Protein AF-A0A2V4VD46-F1 (afdb_monomer_lite)

Organism: Paenibacillus barcinonensis (NCBI:txid198119)

Sequence (93 aa):
MGWSIDLISDRKITEEEVDKLVSNLPQEMSFALGNSKQPWGWSTAVDVVIKDEYAIWLSGSYGMSGAIAEKFAIHMKDELEKIGHTIYLVDRR

pLDDT: mean 84.41, std 8.98, range [56.94, 93.56]

Secondary structure (DSSP, 8-state):
-EEEEEEEESSPPPHHHHHHHHHT--GGGS-TT--EEETTEEESSSEEEEEETTEEEEEEETTS-HHHHHHHHHHHHHHHHHTT--EEEEE--

Structure (mmCIF, N/CA/C/O backbone):
data_AF-A0A2V4VD46-F1
#
_entry.id   AF-A0A2V4VD46-F1
#
loop_
_atom_site.group_PDB
_atom_site.id
_atom_site.type_symbol
_atom_site.label_atom_id
_atom_site.label_alt_id
_atom_site.label_comp_id
_atom_site.label_asym_id
_atom_site.label_entity_id
_atom_site.label_seq_id
_atom_site.pdbx_PDB_ins_code
_atom_site.Cartn_x
_atom_site.Cartn_y
_atom_site.Cartn_z
_atom_site.occupancy
_atom_site.B_iso_or_equiv
_atom_site.auth_seq_id
_atom_site.auth_comp_id
_atom_site.auth_asym_id
_atom_site.auth_atom_id
_atom_site.pdbx_PDB_model_num
ATOM 1 N N . MET A 1 1 ? -3.805 2.474 -21.362 1.00 56.94 1 MET A N 1
ATOM 2 C CA . MET A 1 1 ? -4.253 1.302 -20.582 1.00 56.94 1 MET A CA 1
ATOM 3 C C . MET A 1 1 ? -3.222 1.085 -19.480 1.00 56.94 1 MET A C 1
ATOM 5 O O . MET A 1 1 ? -2.064 1.407 -19.718 1.00 56.94 1 MET A O 1
ATOM 9 N N . GLY A 1 2 ? -3.631 0.695 -18.279 1.00 72.50 2 GLY A N 1
ATOM 10 C CA . GLY A 1 2 ? -2.760 0.517 -17.111 1.00 72.50 2 GLY A CA 1
ATOM 11 C C . GLY A 1 2 ? -3.128 -0.775 -16.393 1.00 72.50 2 GLY A C 1
ATOM 12 O O . GLY A 1 2 ? -3.989 -1.507 -16.874 1.00 72.50 2 GLY A O 1
ATOM 13 N N . TRP A 1 3 ? -2.490 -1.057 -15.266 1.00 83.19 3 TRP A N 1
ATOM 14 C CA . TRP A 1 3 ? -2.845 -2.193 -14.417 1.00 83.19 3 TRP A CA 1
ATOM 15 C C . TRP A 1 3 ? -3.484 -1.696 -13.125 1.00 83.19 3 TRP A C 1
ATOM 17 O O . TRP A 1 3 ? -3.246 -0.561 -12.702 1.00 83.19 3 TRP A O 1
ATOM 27 N N . SER A 1 4 ? -4.283 -2.556 -12.495 1.00 87.25 4 SER A N 1
ATOM 28 C CA . SER A 1 4 ? -4.777 -2.278 -11.157 1.00 87.25 4 SER A CA 1
ATOM 29 C C . SER A 1 4 ? -5.048 -3.531 -10.343 1.00 87.25 4 SER A C 1
ATOM 31 O O . SER A 1 4 ? -5.572 -4.509 -10.876 1.00 87.25 4 SER A O 1
ATOM 33 N N . ILE A 1 5 ? -4.727 -3.466 -9.055 1.00 89.69 5 ILE A N 1
ATOM 34 C CA . ILE A 1 5 ? -4.868 -4.554 -8.088 1.00 89.69 5 ILE A CA 1
ATOM 35 C C . ILE A 1 5 ? -5.596 -4.003 -6.863 1.00 89.69 5 ILE A C 1
ATOM 37 O O . ILE A 1 5 ? -5.221 -2.952 -6.349 1.00 89.69 5 ILE A O 1
ATOM 41 N N . ASP A 1 6 ? -6.611 -4.712 -6.379 1.00 91.56 6 ASP A N 1
ATOM 42 C CA . ASP A 1 6 ? -7.186 -4.436 -5.065 1.00 91.56 6 ASP A CA 1
ATOM 43 C C . ASP A 1 6 ? -6.501 -5.298 -3.995 1.00 91.56 6 ASP A C 1
ATOM 45 O O . ASP A 1 6 ? -6.338 -6.510 -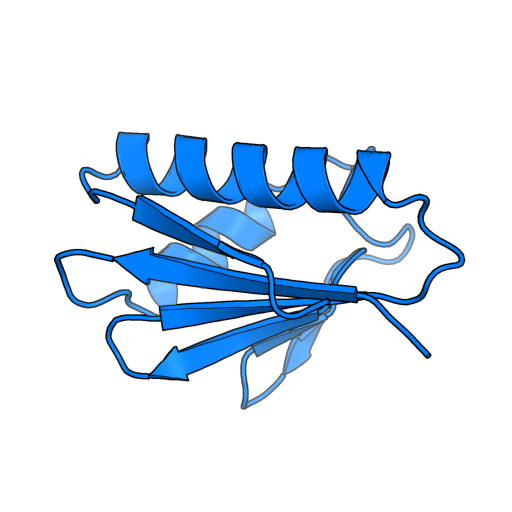4.161 1.00 91.56 6 ASP A O 1
ATOM 49 N N . LEU A 1 7 ? -6.150 -4.673 -2.875 1.00 91.81 7 LEU A N 1
ATOM 50 C CA . LEU A 1 7 ? -5.794 -5.311 -1.612 1.00 91.81 7 LEU A CA 1
ATOM 51 C C . LEU A 1 7 ? -7.026 -5.250 -0.707 1.00 91.81 7 LEU A C 1
ATOM 53 O O . LEU A 1 7 ? -7.387 -4.173 -0.232 1.00 91.81 7 LEU A O 1
ATOM 57 N N . ILE A 1 8 ? -7.672 -6.388 -0.472 1.00 93.06 8 ILE A N 1
ATOM 58 C CA . ILE A 1 8 ? -8.853 -6.484 0.392 1.00 93.06 8 ILE A CA 1
ATOM 59 C C . ILE A 1 8 ? -8.415 -7.003 1.759 1.00 93.06 8 ILE A C 1
ATOM 61 O O . ILE A 1 8 ? -7.812 -8.071 1.840 1.00 93.06 8 ILE A O 1
ATOM 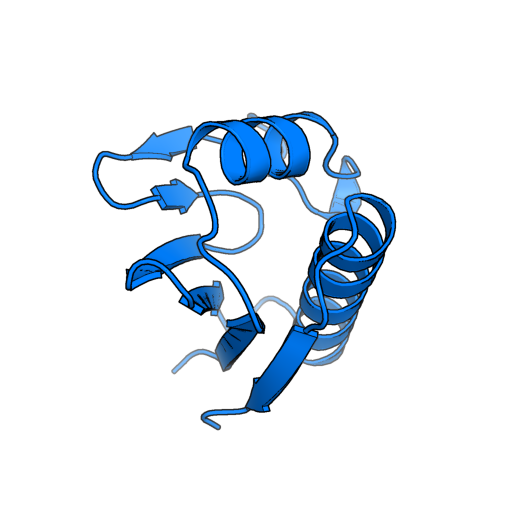65 N N . SER A 1 9 ? -8.730 -6.272 2.824 1.00 93.06 9 SER A N 1
ATOM 66 C CA . SER A 1 9 ? -8.424 -6.651 4.203 1.00 93.06 9 SER A CA 1
ATOM 67 C C . SER A 1 9 ? -9.636 -7.235 4.929 1.00 93.06 9 SER A C 1
ATOM 69 O O . SER A 1 9 ? -10.780 -6.865 4.683 1.00 93.06 9 SER A O 1
ATOM 71 N N . ASP A 1 10 ? -9.360 -8.133 5.875 1.00 93.50 10 ASP A N 1
ATOM 72 C CA . ASP A 1 10 ? -10.299 -8.626 6.889 1.00 93.50 10 ASP A CA 1
ATOM 73 C C . ASP A 1 10 ? -10.814 -7.545 7.858 1.00 93.50 10 ASP A C 1
ATOM 75 O O . ASP A 1 10 ? -11.839 -7.746 8.510 1.00 93.50 10 ASP A O 1
ATOM 79 N N . ARG A 1 11 ? -10.108 -6.416 7.987 1.00 91.19 11 ARG A N 1
ATOM 80 C CA . ARG A 1 11 ? -10.418 -5.345 8.941 1.00 91.19 11 ARG A CA 1
ATOM 81 C C . ARG A 1 11 ? -10.260 -3.968 8.317 1.00 91.19 11 ARG A C 1
ATOM 83 O O . ARG A 1 11 ? -9.722 -3.819 7.22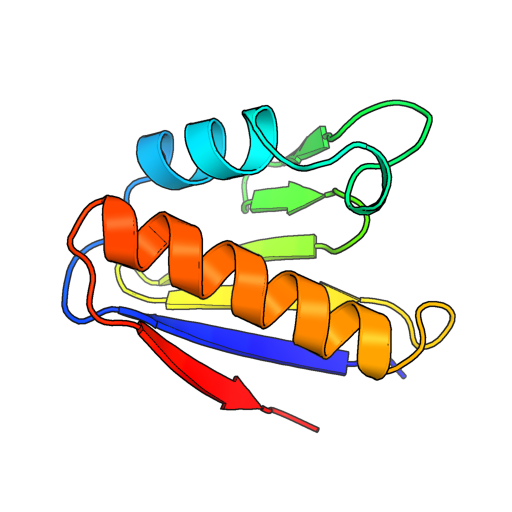2 1.00 91.19 11 ARG A O 1
ATOM 90 N N . LYS A 1 12 ? -10.723 -2.958 9.053 1.00 92.06 12 LYS A N 1
ATOM 91 C CA . LYS A 1 12 ? -10.624 -1.571 8.621 1.00 92.06 12 LYS A CA 1
ATOM 92 C C . LYS A 1 12 ? -9.160 -1.157 8.478 1.00 92.06 12 LYS A C 1
ATOM 94 O O . LYS A 1 12 ? -8.391 -1.315 9.419 1.00 92.06 12 LYS A O 1
ATOM 99 N N . ILE A 1 13 ? -8.820 -0.619 7.315 1.00 89.75 13 ILE A N 1
ATOM 100 C CA . ILE A 1 13 ? -7.545 0.013 7.003 1.00 89.75 13 ILE A CA 1
ATOM 101 C C . ILE A 1 13 ? -7.694 1.501 7.310 1.00 89.75 13 ILE A C 1
ATOM 103 O O . ILE A 1 13 ? -8.582 2.182 6.790 1.00 89.75 13 ILE A O 1
ATOM 107 N N . THR A 1 14 ? -6.839 2.007 8.184 1.00 90.06 14 THR A N 1
ATOM 108 C CA . THR A 1 14 ? -6.808 3.418 8.563 1.00 90.06 14 THR A CA 1
ATOM 109 C C . THR A 1 14 ? -5.884 4.214 7.646 1.00 90.06 14 THR A C 1
ATOM 111 O O . THR A 1 14 ? -4.906 3.694 7.107 1.00 90.06 14 THR A O 1
ATOM 114 N N . GLU A 1 15 ? -6.154 5.513 7.497 1.00 87.62 15 GLU A N 1
ATOM 115 C CA . GLU A 1 15 ? -5.239 6.405 6.773 1.00 87.62 15 GLU A CA 1
ATOM 116 C C . GLU A 1 15 ? -3.841 6.426 7.401 1.00 87.62 15 GLU A C 1
ATOM 118 O O . GLU A 1 15 ? -2.852 6.488 6.681 1.00 87.62 15 GLU A O 1
ATOM 123 N N . GLU A 1 16 ? -3.742 6.316 8.727 1.00 89.19 16 GLU A N 1
ATOM 124 C CA . GLU A 1 16 ? -2.463 6.309 9.443 1.00 89.19 16 GLU A CA 1
ATOM 125 C C . GLU A 1 16 ? -1.602 5.085 9.103 1.00 89.19 16 GLU A C 1
ATOM 127 O O . GLU A 1 16 ? -0.376 5.190 9.024 1.00 89.19 16 GLU A O 1
ATOM 132 N N . GLU A 1 17 ? -2.222 3.920 8.897 1.00 89.62 17 GLU A N 1
ATOM 133 C CA . GLU A 1 17 ? -1.523 2.710 8.452 1.00 89.62 17 GLU A CA 1
ATOM 134 C C . GLU A 1 17 ? -0.985 2.890 7.034 1.00 89.62 17 GLU A C 1
ATOM 136 O O . GLU A 1 17 ? 0.187 2.608 6.782 1.00 89.62 17 GLU A O 1
ATOM 141 N N . VAL A 1 18 ? -1.801 3.435 6.128 1.00 89.06 18 VAL A N 1
ATOM 142 C CA . VAL A 1 18 ? -1.388 3.713 4.744 1.00 89.06 18 VAL A CA 1
ATOM 143 C C . VAL A 1 18 ? -0.291 4.775 4.693 1.00 89.06 18 VAL A C 1
ATOM 145 O O . VAL A 1 18 ? 0.690 4.604 3.973 1.00 89.06 18 VAL A O 1
ATOM 148 N N . ASP A 1 19 ? -0.391 5.831 5.497 1.00 90.00 19 ASP A N 1
ATOM 149 C CA . ASP A 1 19 ? 0.636 6.869 5.594 1.00 90.00 19 ASP A CA 1
ATOM 150 C C . ASP A 1 19 ? 1.977 6.290 6.062 1.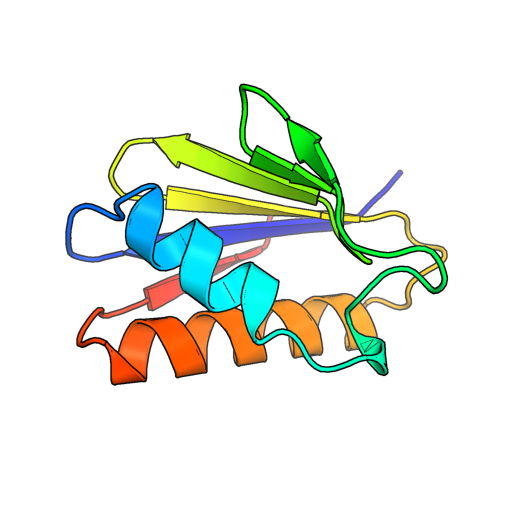00 90.00 19 ASP A C 1
ATOM 152 O O . ASP A 1 19 ? 3.027 6.619 5.502 1.00 90.00 19 ASP A O 1
ATOM 156 N N . LYS A 1 20 ? 1.961 5.399 7.064 1.00 89.00 20 LYS A N 1
ATOM 157 C CA . LYS A 1 20 ? 3.171 4.712 7.543 1.00 89.00 20 LYS A CA 1
ATOM 158 C C . LYS A 1 20 ? 3.759 3.788 6.485 1.00 89.00 20 LYS A C 1
ATOM 160 O O . LYS A 1 20 ? 4.975 3.787 6.309 1.00 89.00 20 LYS A O 1
ATOM 165 N N . LEU A 1 21 ? 2.916 3.033 5.782 1.00 88.50 21 LEU A N 1
ATOM 166 C CA . LEU A 1 21 ? 3.338 2.162 4.685 1.00 88.50 21 LEU A CA 1
ATOM 167 C C . LEU A 1 21 ? 4.050 2.965 3.601 1.00 88.50 21 LEU A C 1
ATOM 169 O O . LEU A 1 21 ? 5.190 2.669 3.255 1.00 88.50 21 LEU A O 1
ATOM 173 N N . VAL A 1 22 ? 3.413 4.037 3.128 1.00 88.25 22 VAL A N 1
ATOM 174 C CA . VAL A 1 22 ? 3.953 4.881 2.059 1.00 88.25 22 VAL A CA 1
ATOM 175 C C . VAL A 1 22 ? 5.219 5.624 2.492 1.00 88.25 22 VAL A C 1
ATOM 177 O O . VAL A 1 22 ? 6.138 5.788 1.688 1.00 88.25 22 VAL A O 1
ATOM 180 N N . SER A 1 23 ? 5.308 6.034 3.759 1.00 85.31 23 SER A N 1
ATOM 181 C CA . SER A 1 23 ? 6.508 6.678 4.312 1.00 85.31 23 SER A CA 1
ATOM 182 C C . SER A 1 23 ? 7.708 5.732 4.410 1.00 85.31 23 SER A C 1
ATOM 184 O O . SER A 1 23 ? 8.847 6.192 4.379 1.00 85.31 23 SER A O 1
ATOM 186 N N . ASN A 1 24 ? 7.459 4.425 4.513 1.00 85.81 24 ASN A N 1
ATOM 187 C CA . ASN A 1 24 ? 8.485 3.389 4.620 1.00 85.81 24 ASN A CA 1
ATOM 188 C C . ASN A 1 24 ? 8.742 2.657 3.295 1.00 85.81 24 ASN A C 1
ATOM 190 O O . ASN A 1 24 ? 9.472 1.663 3.285 1.00 85.81 24 ASN A O 1
ATOM 194 N N . LEU A 1 25 ? 8.167 3.128 2.182 1.00 86.62 25 LEU A N 1
ATOM 195 C CA . LEU A 1 25 ? 8.376 2.490 0.889 1.00 86.62 25 LEU A CA 1
ATOM 196 C C . LEU A 1 25 ? 9.862 2.507 0.503 1.00 86.62 25 LEU A C 1
ATOM 198 O O . LEU A 1 25 ? 10.525 3.545 0.612 1.00 86.62 25 LEU A O 1
ATOM 202 N N . PRO A 1 26 ? 10.384 1.391 -0.032 1.00 84.94 26 PRO A N 1
ATOM 203 C CA . PRO A 1 26 ? 11.694 1.369 -0.655 1.00 84.94 26 PRO A CA 1
ATOM 204 C C . PRO A 1 26 ? 11.814 2.464 -1.719 1.00 84.94 26 PRO A C 1
ATOM 206 O O . PRO A 1 26 ? 10.855 2.779 -2.429 1.00 84.94 26 PRO A O 1
ATOM 209 N N . GLN A 1 27 ? 13.013 3.020 -1.882 1.00 81.38 27 GLN A N 1
ATOM 210 C CA . GLN A 1 27 ? 13.241 4.102 -2.844 1.00 81.38 27 GLN A CA 1
ATOM 211 C C . GLN A 1 27 ? 12.939 3.678 -4.292 1.00 81.38 27 GLN A C 1
ATOM 213 O O . GLN A 1 27 ? 12.490 4.492 -5.088 1.00 81.38 27 GLN A O 1
ATOM 218 N N . GLU A 1 28 ? 13.117 2.395 -4.617 1.00 80.62 28 GLU A N 1
ATOM 219 C CA . GLU A 1 28 ? 12.749 1.803 -5.912 1.00 80.62 28 GLU A CA 1
ATOM 220 C C . GLU A 1 28 ? 11.232 1.766 -6.181 1.00 80.62 28 GLU A C 1
ATOM 222 O O . GLU A 1 28 ? 10.815 1.646 -7.331 1.00 80.62 28 GLU A O 1
ATOM 227 N N . MET A 1 29 ? 10.414 1.886 -5.132 1.00 81.25 29 MET A N 1
ATOM 228 C CA . MET A 1 29 ? 8.948 1.929 -5.173 1.00 81.25 29 MET A CA 1
ATOM 229 C C . MET A 1 29 ? 8.399 3.343 -4.923 1.00 81.25 29 MET A C 1
ATOM 231 O O . MET A 1 29 ? 7.190 3.548 -4.853 1.00 81.25 29 MET A O 1
ATOM 235 N N . SER A 1 30 ? 9.280 4.334 -4.803 1.00 82.31 30 SER A N 1
ATOM 236 C CA . SER A 1 30 ? 8.921 5.736 -4.604 1.00 82.31 30 SER A CA 1
ATOM 237 C C . SER A 1 30 ? 9.301 6.560 -5.829 1.00 82.31 30 SER A C 1
ATOM 239 O O . SER A 1 30 ? 10.202 6.203 -6.591 1.00 82.31 30 SER A O 1
ATOM 241 N N . PHE A 1 31 ? 8.640 7.700 -6.032 1.00 76.50 31 PHE A N 1
ATOM 242 C CA . PHE A 1 31 ? 9.116 8.644 -7.040 1.00 76.50 31 PHE A CA 1
ATOM 243 C C . PHE A 1 31 ? 10.472 9.229 -6.636 1.00 76.50 31 PHE A C 1
ATOM 245 O O . P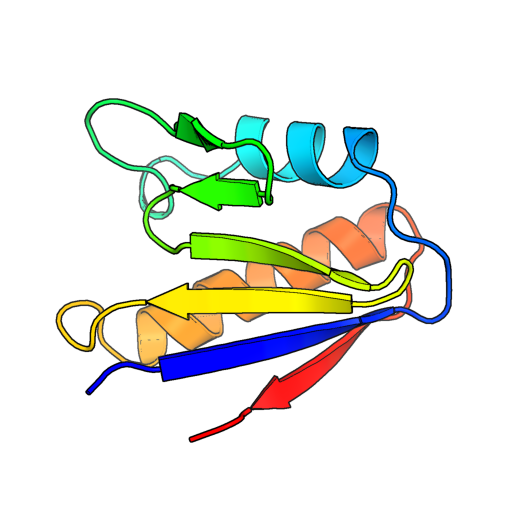HE A 1 31 ? 10.724 9.503 -5.463 1.00 76.50 31 PHE A O 1
ATOM 252 N N . ALA A 1 32 ? 11.318 9.521 -7.627 1.00 69.12 32 ALA A N 1
ATOM 253 C CA . ALA A 1 32 ? 12.621 10.155 -7.403 1.00 69.12 32 ALA A CA 1
ATOM 254 C C . ALA A 1 32 ? 12.524 11.519 -6.688 1.00 69.12 32 ALA A C 1
ATOM 256 O O . ALA A 1 32 ? 13.472 11.936 -6.030 1.00 69.12 32 ALA A O 1
ATOM 257 N N . LEU A 1 33 ? 11.380 12.202 -6.813 1.00 67.94 33 LEU A N 1
ATOM 258 C CA . LEU A 1 33 ? 11.090 13.492 -6.176 1.00 67.94 33 LEU A CA 1
ATOM 259 C C . LEU A 1 33 ? 10.232 13.365 -4.902 1.00 67.94 33 LEU A C 1
ATOM 261 O O . LEU A 1 33 ? 9.854 14.381 -4.324 1.00 67.94 33 LEU A O 1
ATOM 265 N N . GLY A 1 34 ? 9.955 12.139 -4.454 1.00 73.44 34 GLY A N 1
ATOM 266 C CA . GLY A 1 34 ? 9.147 11.849 -3.273 1.00 73.44 34 GLY A CA 1
ATOM 267 C C . GLY A 1 34 ? 7.681 11.534 -3.577 1.00 73.44 34 GLY A C 1
ATOM 268 O O . GLY A 1 34 ? 7.154 11.834 -4.648 1.00 73.44 34 GLY A O 1
ATOM 269 N N . ASN A 1 35 ? 7.033 10.902 -2.601 1.00 85.94 35 ASN A N 1
ATOM 270 C CA . ASN A 1 35 ? 5.633 10.491 -2.662 1.00 85.94 35 ASN A CA 1
ATOM 271 C C . ASN A 1 35 ? 4.716 11.677 -2.319 1.00 85.94 35 ASN A C 1
ATOM 273 O O . ASN A 1 35 ? 5.034 12.484 -1.446 1.00 85.94 35 ASN A O 1
ATOM 277 N N . SER A 1 36 ? 3.571 11.787 -2.991 1.00 86.69 36 SER A N 1
ATOM 278 C CA . SER A 1 36 ? 2.621 12.889 -2.803 1.00 86.69 36 SER A CA 1
ATOM 279 C C . SER A 1 36 ? 1.303 12.385 -2.225 1.00 86.69 36 SER A C 1
ATOM 281 O O . SER A 1 36 ? 0.634 11.561 -2.845 1.00 86.69 36 SER A O 1
ATOM 283 N N . LYS A 1 37 ? 0.903 12.906 -1.058 1.00 89.81 37 LYS A N 1
ATOM 284 C CA . LYS A 1 37 ? -0.420 12.641 -0.478 1.00 89.81 37 LYS A CA 1
ATOM 285 C C . LYS A 1 37 ? -1.481 13.516 -1.154 1.00 89.81 37 LYS A C 1
ATOM 287 O O . LYS A 1 37 ? -1.314 14.728 -1.277 1.00 89.81 37 LYS A O 1
ATOM 292 N N . GLN A 1 38 ? -2.569 12.889 -1.574 1.00 85.69 38 GLN A N 1
ATOM 293 C CA . GLN A 1 38 ? -3.765 13.468 -2.184 1.00 85.69 38 GLN A CA 1
ATOM 294 C C . GLN A 1 38 ? -4.986 13.193 -1.281 1.00 85.69 38 GLN A C 1
ATOM 296 O O . GLN A 1 38 ? -4.942 12.270 -0.467 1.00 85.69 38 GLN A O 1
ATOM 301 N N . PRO A 1 39 ? -6.109 13.925 -1.422 1.00 82.94 39 PRO A N 1
ATOM 302 C CA . PRO A 1 39 ? -7.308 13.700 -0.602 1.00 82.94 39 PRO A CA 1
ATOM 303 C C . PRO A 1 39 ? -7.910 12.290 -0.700 1.00 82.94 39 PRO A C 1
ATOM 305 O O . PRO A 1 39 ? -8.656 11.882 0.179 1.00 82.94 39 PRO A O 1
ATOM 308 N N . TRP A 1 40 ? -7.616 11.564 -1.779 1.00 78.94 40 TRP A N 1
ATOM 309 C CA . TRP A 1 40 ? -8.115 10.211 -2.038 1.00 78.94 40 TRP A CA 1
ATOM 310 C C . TRP A 1 40 ? -7.045 9.119 -1.867 1.00 78.94 40 TRP A C 1
ATOM 312 O O . TRP A 1 40 ? -7.342 7.945 -2.074 1.00 78.94 40 TRP A O 1
ATOM 322 N N . GLY A 1 41 ? -5.795 9.463 -1.532 1.00 87.69 41 GLY A N 1
ATOM 323 C CA . GLY A 1 41 ? -4.722 8.471 -1.439 1.00 87.69 41 GLY A CA 1
ATOM 324 C C . GLY A 1 41 ? -3.316 9.037 -1.608 1.00 87.69 41 GLY A C 1
ATOM 325 O O . GLY A 1 41 ? -3.069 10.213 -1.379 1.00 87.69 41 GLY A O 1
ATOM 326 N N . TRP A 1 42 ? -2.381 8.198 -2.034 1.00 90.25 42 TRP A N 1
ATOM 327 C CA . TRP A 1 42 ? -0.991 8.552 -2.285 1.00 90.25 42 TRP A CA 1
ATOM 328 C C . TRP A 1 42 ? -0.617 8.301 -3.737 1.00 90.25 42 TRP A C 1
ATOM 330 O O . TRP A 1 42 ? -0.908 7.244 -4.285 1.00 90.25 42 TRP A O 1
ATOM 340 N N . SER A 1 43 ? 0.086 9.252 -4.337 1.00 87.31 43 SER A N 1
ATOM 341 C CA . SER A 1 43 ? 0.778 9.050 -5.603 1.00 87.31 43 SER A CA 1
ATOM 342 C C . SER A 1 43 ? 2.252 8.781 -5.304 1.00 87.31 43 SER A C 1
ATOM 344 O O . SER A 1 43 ? 2.979 9.649 -4.810 1.00 87.31 43 SER A O 1
ATOM 346 N N . THR A 1 44 ? 2.662 7.538 -5.528 1.00 85.50 44 THR A N 1
ATOM 347 C CA . THR A 1 44 ? 4.037 7.032 -5.379 1.00 85.50 44 THR A CA 1
ATOM 348 C C . THR A 1 44 ? 4.503 6.523 -6.743 1.00 85.50 44 THR A C 1
ATOM 350 O O . THR A 1 44 ? 3.919 6.919 -7.746 1.00 85.50 44 THR A O 1
ATOM 353 N N . ALA A 1 45 ? 5.466 5.592 -6.836 1.00 81.56 45 ALA A N 1
ATOM 354 C CA . ALA A 1 45 ? 5.678 4.905 -8.116 1.00 81.56 45 ALA A CA 1
ATOM 355 C C . ALA A 1 45 ? 4.352 4.370 -8.694 1.00 81.56 45 ALA A C 1
ATOM 357 O O . ALA A 1 45 ? 4.164 4.410 -9.903 1.00 81.56 45 ALA A O 1
ATOM 358 N N . VAL A 1 46 ? 3.413 3.971 -7.830 1.00 84.88 46 VAL A N 1
ATOM 359 C CA . VAL A 1 46 ? 2.025 3.628 -8.171 1.00 84.88 46 VAL A CA 1
ATOM 360 C C . VAL A 1 46 ? 1.048 4.528 -7.410 1.00 84.88 46 VAL A C 1
ATOM 362 O O . VAL A 1 46 ? 1.373 5.059 -6.343 1.00 84.88 46 VAL A O 1
ATOM 365 N N . ASP A 1 47 ? -0.169 4.668 -7.921 1.00 87.38 47 ASP A N 1
ATOM 366 C CA . ASP A 1 47 ? -1.255 5.301 -7.182 1.00 87.38 47 ASP A CA 1
ATOM 367 C C . ASP A 1 47 ? -1.836 4.302 -6.173 1.00 87.38 47 ASP A C 1
ATOM 369 O O . ASP A 1 47 ? -2.223 3.190 -6.535 1.00 87.38 47 ASP A O 1
ATOM 373 N N . VAL A 1 48 ? -1.891 4.712 -4.909 1.00 90.38 48 VAL A N 1
ATOM 374 C CA . VAL A 1 48 ? -2.418 3.969 -3.761 1.00 90.38 48 VAL A CA 1
ATOM 375 C C . VAL A 1 48 ? -3.656 4.704 -3.267 1.00 90.38 48 VAL A C 1
ATOM 377 O O . VAL A 1 48 ? -3.552 5.795 -2.718 1.00 90.38 48 VAL A O 1
ATOM 380 N N . VAL A 1 49 ? -4.839 4.137 -3.455 1.00 90.75 49 VAL A N 1
ATOM 381 C CA . VAL A 1 49 ? -6.118 4.794 -3.149 1.00 90.75 49 VAL A CA 1
ATOM 382 C C . VAL A 1 49 ? -6.879 3.961 -2.136 1.00 90.75 49 VAL A C 1
ATOM 384 O O . VAL A 1 49 ? -7.066 2.765 -2.338 1.00 90.75 49 VAL A O 1
ATOM 387 N N . ILE A 1 50 ? -7.364 4.578 -1.063 1.00 88.62 50 ILE A N 1
ATOM 388 C CA . ILE A 1 50 ? -8.281 3.903 -0.139 1.00 88.62 50 ILE A CA 1
ATOM 389 C C . ILE A 1 50 ? -9.665 3.983 -0.774 1.00 88.62 50 ILE A C 1
ATOM 391 O O . ILE A 1 50 ? -10.243 5.062 -0.887 1.00 88.62 50 ILE A O 1
ATOM 395 N N . LYS A 1 51 ? -10.157 2.851 -1.274 1.00 83.25 51 LYS A N 1
ATOM 396 C CA . LYS A 1 51 ? -11.421 2.803 -2.018 1.00 83.25 51 LYS A CA 1
ATOM 397 C C . LYS A 1 51 ? -12.607 2.729 -1.070 1.00 83.25 51 LYS A C 1
ATOM 399 O O . LYS A 1 51 ? -13.579 3.451 -1.240 1.00 83.25 51 LYS A O 1
ATOM 404 N N . ASP A 1 52 ? -12.456 1.869 -0.071 1.00 82.00 52 ASP A N 1
ATOM 405 C CA . ASP A 1 52 ? -13.400 1.602 1.001 1.00 82.00 52 ASP A CA 1
ATOM 406 C C . ASP A 1 52 ? -12.606 1.388 2.292 1.00 82.00 52 ASP A C 1
ATOM 408 O O . ASP A 1 52 ? -11.395 1.165 2.259 1.00 82.00 52 ASP A O 1
ATOM 412 N N . GLU A 1 53 ? -13.292 1.363 3.435 1.00 86.94 53 GLU A N 1
ATOM 413 C CA . GLU A 1 53 ? -12.661 1.123 4.739 1.00 86.94 53 GLU A CA 1
ATOM 414 C C . GLU A 1 53 ? -11.867 -0.195 4.811 1.00 86.94 53 GLU A C 1
ATOM 416 O O . GLU A 1 53 ? -11.051 -0.347 5.706 1.00 86.94 53 GLU A O 1
ATOM 421 N N . TYR A 1 54 ? -12.069 -1.134 3.882 1.00 90.75 54 TYR A N 1
ATOM 422 C CA . TYR A 1 54 ? -11.459 -2.470 3.875 1.00 90.75 54 TYR A CA 1
ATOM 423 C C . TYR A 1 54 ? -10.624 -2.752 2.621 1.00 90.75 54 TYR A C 1
ATOM 425 O O . TYR A 1 54 ? -10.173 -3.882 2.435 1.00 90.75 54 TYR A O 1
ATOM 433 N N . ALA A 1 55 ? -10.456 -1.775 1.726 1.00 91.19 55 ALA A N 1
ATOM 434 C CA . ALA A 1 55 ? -9.827 -2.015 0.434 1.00 91.19 55 ALA A CA 1
ATOM 435 C C . ALA A 1 55 ? -8.901 -0.877 0.004 1.00 91.19 55 ALA A C 1
ATOM 437 O O . ALA A 1 55 ? -9.303 0.288 -0.063 1.00 91.19 55 ALA A O 1
ATOM 438 N N . ILE A 1 56 ? -7.681 -1.247 -0.383 1.00 91.25 56 ILE A N 1
ATOM 439 C CA . ILE A 1 56 ? -6.739 -0.362 -1.068 1.00 91.25 56 ILE A CA 1
ATOM 440 C C . ILE A 1 56 ? -6.710 -0.746 -2.542 1.00 91.25 56 ILE A C 1
ATOM 442 O O . ILE A 1 56 ? -6.489 -1.901 -2.894 1.00 91.25 56 ILE A O 1
ATOM 446 N N . TRP A 1 57 ? -6.893 0.238 -3.406 1.00 91.12 57 TRP A N 1
ATOM 447 C CA . TRP A 1 57 ? -6.712 0.117 -4.839 1.00 91.12 57 TRP A CA 1
ATOM 448 C C . TRP A 1 57 ? -5.318 0.607 -5.220 1.00 91.12 57 TRP A C 1
ATOM 450 O O . TRP A 1 57 ? -4.964 1.758 -4.972 1.00 91.12 57 TRP A O 1
ATOM 460 N N . LEU A 1 58 ? -4.534 -0.278 -5.825 1.00 89.75 58 LEU A N 1
ATOM 461 C CA . LEU A 1 58 ? -3.250 0.038 -6.430 1.00 89.75 58 LEU A CA 1
ATOM 462 C C . LEU A 1 58 ? -3.433 0.170 -7.936 1.00 89.75 58 LEU A C 1
ATOM 464 O O . LEU A 1 58 ? -4.024 -0.715 -8.559 1.00 89.75 58 LEU A O 1
ATOM 468 N N . SER A 1 59 ? -2.900 1.227 -8.540 1.00 87.75 59 SER A N 1
ATOM 469 C CA . SER A 1 59 ? -2.906 1.370 -9.997 1.00 87.75 59 SER A CA 1
ATOM 470 C C . SER A 1 59 ? -1.638 2.012 -10.539 1.00 87.75 59 SER A C 1
ATOM 472 O O . SER A 1 59 ? -0.978 2.799 -9.866 1.00 87.75 59 SER A O 1
ATOM 474 N N . GLY A 1 60 ? -1.281 1.667 -11.773 1.00 81.56 60 GLY A N 1
ATOM 475 C CA . GLY A 1 60 ? -0.083 2.199 -12.410 1.00 81.56 60 GLY A CA 1
ATOM 476 C C . GLY A 1 60 ? -0.122 2.122 -13.932 1.00 81.56 60 GLY A C 1
ATOM 477 O O . GLY A 1 60 ? -0.933 1.417 -14.540 1.00 81.56 60 GLY A O 1
ATOM 478 N N . SER A 1 61 ? 0.783 2.863 -14.574 1.00 73.12 61 SER A N 1
ATOM 479 C CA . SER A 1 61 ? 0.956 2.804 -16.030 1.00 73.12 61 SER A CA 1
ATOM 480 C C . SER A 1 61 ? 1.735 1.544 -16.446 1.00 73.12 61 SER A C 1
ATOM 482 O O . SER A 1 61 ? 2.632 1.113 -15.724 1.00 73.12 61 SER A O 1
ATOM 484 N N . TYR A 1 62 ? 1.465 0.983 -17.637 1.00 59.00 62 TYR A N 1
ATOM 485 C CA . TYR A 1 62 ? 2.235 -0.154 -18.192 1.00 59.00 62 TYR A CA 1
ATOM 486 C C . TYR A 1 62 ? 3.722 0.155 -18.461 1.00 59.00 62 TYR A C 1
ATOM 488 O O . TYR A 1 62 ? 4.475 -0.751 -18.813 1.00 59.00 62 TYR A O 1
ATOM 496 N N . GLY A 1 63 ? 4.159 1.414 -18.313 1.00 58.03 63 GLY A N 1
ATOM 497 C CA . GLY A 1 63 ? 5.583 1.760 -18.316 1.00 58.03 63 GLY A CA 1
ATOM 498 C C . GLY A 1 63 ? 6.337 1.112 -17.149 1.00 58.03 63 GLY A C 1
ATOM 499 O O . GLY A 1 63 ? 7.513 0.783 -17.284 1.00 58.03 63 GLY A O 1
ATOM 500 N N . MET A 1 64 ? 5.643 0.839 -16.039 1.00 63.62 64 MET A N 1
ATOM 501 C CA . MET A 1 64 ? 6.067 -0.176 -15.083 1.00 63.62 64 MET A CA 1
ATOM 502 C C . MET A 1 64 ? 5.622 -1.537 -15.601 1.00 63.62 64 MET A C 1
ATOM 504 O O . MET A 1 64 ? 4.431 -1.778 -15.802 1.00 63.62 64 MET A O 1
ATOM 508 N N . SER A 1 65 ? 6.579 -2.437 -15.815 1.00 62.00 65 SER A N 1
ATOM 509 C CA . SER A 1 65 ? 6.270 -3.816 -16.182 1.00 62.00 65 SER A CA 1
ATOM 510 C C . SER A 1 65 ? 5.321 -4.443 -15.151 1.00 62.00 65 SER A C 1
ATOM 512 O O . SER A 1 65 ? 5.368 -4.106 -13.967 1.00 62.00 65 SER A O 1
ATOM 514 N N . GLY A 1 66 ? 4.487 -5.399 -15.574 1.00 65.25 66 GLY A N 1
ATOM 515 C CA . GLY A 1 66 ? 3.598 -6.131 -14.657 1.00 65.25 66 GLY A CA 1
ATOM 516 C C . GLY A 1 66 ? 4.334 -6.793 -13.481 1.00 65.25 66 GLY A C 1
ATOM 517 O O . GLY A 1 66 ? 3.756 -6.983 -12.420 1.00 65.25 66 GLY A O 1
ATOM 518 N N . ALA A 1 67 ? 5.640 -7.045 -13.612 1.00 72.38 67 ALA A N 1
ATOM 519 C CA . ALA A 1 67 ? 6.471 -7.536 -12.517 1.00 72.38 67 ALA A CA 1
ATOM 520 C C . ALA A 1 67 ? 6.689 -6.495 -11.402 1.00 72.38 67 ALA A C 1
ATOM 522 O O . ALA A 1 67 ? 6.812 -6.867 -10.240 1.00 72.38 67 ALA A O 1
ATOM 523 N N . ILE A 1 68 ? 6.751 -5.198 -11.726 1.00 72.75 68 ILE A N 1
ATOM 524 C CA . ILE A 1 68 ? 6.846 -4.125 -10.719 1.00 72.75 68 ILE A CA 1
ATOM 525 C C . ILE A 1 68 ? 5.510 -3.987 -9.985 1.00 72.75 68 ILE A C 1
ATOM 527 O O . ILE A 1 68 ? 5.500 -3.833 -8.768 1.00 72.75 68 ILE A O 1
ATOM 531 N N . ALA A 1 69 ? 4.398 -4.127 -10.709 1.00 74.75 69 ALA A N 1
ATOM 532 C CA . ALA A 1 69 ? 3.056 -4.136 -10.140 1.00 74.75 69 ALA A CA 1
ATOM 533 C C . ALA A 1 69 ? 2.869 -5.240 -9.094 1.00 74.75 69 ALA A C 1
ATOM 535 O O . ALA A 1 69 ? 2.465 -4.978 -7.963 1.00 74.75 69 ALA A O 1
ATOM 536 N N . GLU A 1 70 ? 3.220 -6.471 -9.468 1.00 80.44 70 GLU A N 1
ATOM 537 C CA . GLU A 1 70 ? 3.133 -7.633 -8.586 1.00 80.44 70 GLU A CA 1
ATOM 538 C C . GLU A 1 70 ? 4.060 -7.479 -7.377 1.00 80.44 70 GLU A C 1
ATOM 540 O O . GLU A 1 70 ? 3.633 -7.709 -6.250 1.00 80.44 70 GLU A O 1
ATOM 545 N N . LYS A 1 71 ? 5.298 -7.007 -7.578 1.00 85.12 71 LYS A N 1
ATOM 546 C CA . LYS A 1 71 ? 6.228 -6.733 -6.472 1.00 85.12 71 LYS A CA 1
ATOM 547 C C . LYS A 1 71 ? 5.695 -5.686 -5.499 1.00 85.12 71 LYS A C 1
ATOM 549 O O . LYS A 1 71 ? 5.797 -5.891 -4.295 1.00 85.12 71 LYS A O 1
ATOM 554 N N . PHE A 1 72 ? 5.127 -4.592 -6.004 1.00 86.50 72 PHE A N 1
ATOM 555 C CA . PHE A 1 72 ? 4.562 -3.542 -5.160 1.00 86.50 72 PHE A CA 1
ATOM 556 C C . PHE A 1 72 ? 3.357 -4.067 -4.372 1.00 86.50 72 PHE A C 1
ATOM 558 O O . PHE A 1 72 ? 3.261 -3.850 -3.167 1.00 86.50 72 PHE A O 1
ATOM 565 N N . ALA A 1 73 ? 2.459 -4.807 -5.028 1.00 88.38 73 ALA A N 1
ATOM 566 C CA . ALA A 1 73 ? 1.292 -5.394 -4.379 1.00 88.38 73 ALA A CA 1
ATOM 567 C C . ALA A 1 73 ? 1.676 -6.419 -3.300 1.00 88.38 73 ALA A C 1
ATOM 569 O O . ALA A 1 73 ? 1.097 -6.404 -2.216 1.00 88.38 73 ALA A O 1
ATOM 570 N N . ILE A 1 74 ? 2.675 -7.267 -3.567 1.00 89.56 74 ILE A N 1
ATOM 571 C CA . ILE A 1 74 ? 3.217 -8.215 -2.585 1.00 89.56 74 ILE A CA 1
ATOM 572 C C . ILE A 1 74 ? 3.844 -7.465 -1.409 1.00 89.56 74 ILE A C 1
ATOM 574 O O . ILE A 1 74 ? 3.552 -7.792 -0.268 1.00 89.56 74 ILE A O 1
ATOM 578 N N . HIS A 1 75 ? 4.636 -6.422 -1.666 1.00 90.56 75 HIS A N 1
ATOM 579 C CA . HIS A 1 75 ? 5.250 -5.635 -0.599 1.00 90.56 75 HIS A CA 1
ATOM 580 C C . HIS A 1 75 ? 4.204 -4.968 0.307 1.00 90.56 75 HIS A C 1
ATOM 582 O O . HIS A 1 75 ? 4.266 -5.107 1.526 1.00 90.56 75 HIS A O 1
ATOM 588 N N . MET A 1 76 ? 3.203 -4.305 -0.280 1.00 89.62 76 MET A N 1
ATOM 589 C CA . MET A 1 76 ? 2.102 -3.694 0.474 1.00 89.62 76 MET A CA 1
ATOM 590 C C . MET A 1 76 ? 1.324 -4.728 1.285 1.00 89.62 76 MET A C 1
ATOM 592 O O . MET A 1 76 ? 0.966 -4.469 2.433 1.00 89.62 76 MET A O 1
ATOM 596 N N . LYS A 1 77 ? 1.076 -5.902 0.696 1.00 92.06 77 LYS A N 1
ATOM 597 C CA . LYS A 1 77 ? 0.462 -7.029 1.391 1.00 92.06 77 LYS A CA 1
ATOM 598 C C . LYS A 1 77 ? 1.303 -7.450 2.598 1.00 92.06 77 LYS A C 1
ATOM 600 O O . LYS A 1 77 ? 0.766 -7.485 3.698 1.00 92.06 77 LYS A O 1
ATOM 605 N N . ASP A 1 78 ? 2.587 -7.733 2.406 1.00 92.50 78 ASP A N 1
ATOM 606 C CA . ASP A 1 78 ? 3.467 -8.234 3.466 1.00 92.50 78 ASP A CA 1
ATOM 607 C C . ASP A 1 78 ? 3.547 -7.249 4.639 1.00 92.50 78 ASP A C 1
ATOM 609 O O . ASP A 1 78 ? 3.518 -7.650 5.802 1.00 92.50 78 ASP A O 1
ATOM 613 N N . GLU A 1 79 ? 3.622 -5.948 4.357 1.00 91.75 79 GLU A N 1
ATOM 614 C CA . GLU A 1 79 ? 3.659 -4.925 5.401 1.00 91.75 79 GLU A CA 1
ATOM 615 C C . GLU A 1 79 ? 2.318 -4.782 6.141 1.00 91.75 79 GLU A C 1
ATOM 617 O O . GLU A 1 79 ? 2.304 -4.679 7.369 1.00 91.75 79 GLU A O 1
ATOM 622 N N . LEU A 1 80 ? 1.181 -4.853 5.442 1.00 90.69 80 LEU A N 1
ATOM 623 C CA . LEU A 1 80 ? -0.140 -4.885 6.085 1.00 90.69 80 LEU A CA 1
ATOM 624 C C . LEU A 1 80 ? -0.325 -6.145 6.944 1.00 90.69 80 LEU A C 1
ATOM 626 O O . LEU A 1 80 ? -0.865 -6.074 8.051 1.00 90.69 80 LEU A O 1
ATOM 630 N N . GLU A 1 81 ? 0.160 -7.294 6.475 1.00 92.75 81 GLU A N 1
ATOM 631 C CA . GLU A 1 81 ? 0.110 -8.549 7.225 1.00 92.75 81 GLU A CA 1
ATOM 632 C C . GLU A 1 81 ? 0.995 -8.510 8.479 1.00 92.75 81 GLU A C 1
ATOM 634 O O . GLU A 1 81 ? 0.594 -9.019 9.527 1.00 92.75 81 GLU A O 1
ATOM 639 N N . LYS A 1 82 ? 2.141 -7.812 8.446 1.00 91.88 82 LYS A N 1
ATOM 640 C CA . LYS A 1 82 ? 2.970 -7.557 9.644 1.00 91.88 82 LYS A CA 1
ATOM 641 C C . LYS A 1 82 ? 2.259 -6.709 10.699 1.00 91.88 82 LYS A C 1
ATOM 643 O O . LYS A 1 82 ? 2.515 -6.885 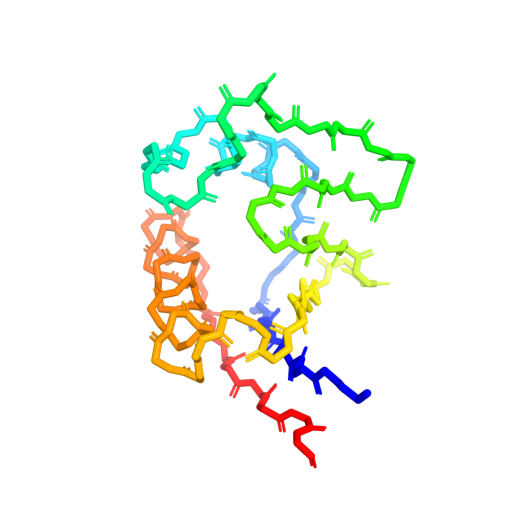11.889 1.00 91.88 82 LYS A O 1
ATOM 648 N N . ILE A 1 83 ? 1.371 -5.809 10.280 1.00 89.56 83 ILE A N 1
ATOM 649 C CA . ILE A 1 83 ? 0.525 -4.997 11.174 1.00 89.56 83 ILE A CA 1
ATOM 650 C C . ILE A 1 83 ? -0.675 -5.824 11.691 1.00 89.56 83 ILE A C 1
ATOM 652 O O . ILE A 1 83 ? -1.362 -5.441 12.638 1.00 89.56 83 ILE A O 1
ATOM 656 N N . GLY A 1 84 ? -0.877 -7.023 11.137 1.00 91.00 84 GLY A N 1
ATOM 657 C CA . GLY A 1 84 ? -1.828 -8.025 11.602 1.00 91.00 84 GLY A CA 1
ATOM 658 C C . GLY A 1 84 ? -3.059 -8.178 10.718 1.00 91.00 84 GLY A C 1
ATOM 659 O O . GLY A 1 84 ? -3.948 -8.937 11.099 1.00 91.00 84 GLY A O 1
ATOM 660 N N . HIS A 1 85 ? -3.140 -7.484 9.579 1.00 92.50 85 HIS A N 1
ATOM 661 C CA . HIS A 1 85 ? -4.214 -7.671 8.603 1.00 92.50 85 HIS A CA 1
ATOM 662 C C . HIS A 1 85 ? -4.073 -9.027 7.903 1.00 92.50 85 HIS A C 1
ATOM 664 O O . HIS A 1 85 ? -2.989 -9.584 7.807 1.00 92.50 85 HIS A O 1
ATOM 670 N N . THR A 1 86 ? -5.168 -9.564 7.383 1.00 92.62 86 THR A N 1
ATOM 671 C CA . THR A 1 86 ? -5.144 -10.640 6.387 1.00 92.62 86 THR A CA 1
ATOM 672 C C . THR A 1 86 ? -5.552 -10.040 5.054 1.00 92.62 86 THR A C 1
ATOM 674 O O . THR A 1 86 ? -6.646 -9.480 4.955 1.00 92.62 86 THR A O 1
ATOM 677 N N . ILE A 1 87 ? -4.677 -10.127 4.047 1.00 93.56 87 ILE A N 1
ATOM 678 C CA . ILE A 1 87 ? -4.862 -9.425 2.775 1.00 93.56 87 ILE A CA 1
ATOM 679 C C . ILE A 1 87 ? -5.094 -10.400 1.618 1.00 93.56 87 ILE A C 1
ATOM 681 O O . ILE A 1 87 ? -4.294 -11.300 1.348 1.00 93.56 87 ILE A O 1
ATOM 685 N N . TYR A 1 88 ? -6.167 -10.153 0.872 1.00 92.06 88 TYR A N 1
ATOM 686 C CA . TYR A 1 88 ? -6.527 -10.863 -0.349 1.00 92.06 88 TYR A CA 1
ATOM 687 C C . TYR A 1 88 ? -6.269 -9.967 -1.560 1.00 92.06 88 TYR A C 1
ATOM 689 O O . TYR A 1 88 ? -6.795 -8.859 -1.648 1.00 92.06 88 TYR A O 1
ATOM 697 N N . LEU A 1 89 ? -5.457 -10.455 -2.497 1.00 89.69 89 LEU A N 1
ATOM 698 C CA . LEU A 1 89 ? -5.142 -9.750 -3.738 1.00 89.69 89 LEU A CA 1
ATOM 699 C C . LEU A 1 89 ? -6.173 -10.096 -4.814 1.00 89.69 89 LEU A C 1
ATOM 701 O O . LEU A 1 89 ? -6.398 -11.273 -5.096 1.00 89.69 89 LEU A O 1
ATOM 705 N N . VAL A 1 90 ? -6.754 -9.076 -5.443 1.00 89.12 90 VAL A N 1
ATOM 706 C CA . VAL A 1 90 ? -7.665 -9.227 -6.584 1.00 89.12 90 VAL A CA 1
ATOM 707 C C . VAL A 1 90 ? -7.131 -8.414 -7.758 1.00 89.12 90 VAL A C 1
ATOM 709 O O . VAL A 1 90 ? -7.135 -7.184 -7.735 1.00 89.12 90 VAL A O 1
ATOM 712 N N . ASP A 1 91 ? -6.658 -9.108 -8.790 1.00 82.00 91 ASP A N 1
ATOM 713 C CA . ASP A 1 91 ? -6.201 -8.486 -10.034 1.00 82.00 91 ASP A CA 1
ATOM 714 C C . ASP A 1 91 ? -7.410 -8.116 -10.915 1.00 82.00 91 ASP A C 1
ATOM 716 O O . ASP A 1 91 ? -8.301 -8.942 -11.124 1.00 82.00 91 ASP A O 1
ATOM 720 N N . ARG A 1 92 ? -7.456 -6.874 -11.415 1.00 70.31 92 ARG A N 1
ATOM 721 C CA . ARG A 1 92 ? -8.543 -6.350 -12.264 1.00 70.31 92 ARG A CA 1
ATOM 722 C C . ARG A 1 92 ? -8.150 -6.161 -13.741 1.00 70.31 92 ARG A C 1
ATOM 724 O O . ARG A 1 92 ? -8.760 -5.320 -14.399 1.00 70.31 92 ARG A O 1
ATOM 731 N N . ARG A 1 93 ? -7.131 -6.879 -14.235 1.00 62.56 93 ARG A N 1
ATOM 732 C CA . ARG A 1 93 ? -6.704 -6.888 -15.656 1.00 62.56 93 ARG A CA 1
ATOM 733 C C . ARG A 1 93 ? -7.849 -6.854 -16.672 1.00 62.56 93 ARG A C 1
ATOM 735 O O . ARG A 1 93 ? -8.810 -7.640 -16.520 1.00 62.56 93 ARG A O 1
#

Radius of gyration: 12.02 Å; chains: 1; bounding box: 27×25×32 Å

Foldseek 3Di:
DKWKKKKFWPFFDDPVLLVVLQVPDDPVFADPVGWDADPQAIDGCWTWGCPDRGMIMTIHHCVPPVVSVVVVVVSSQVSVVVVPIHIDMDIPD